Protein AF-B5EW16-F1 (afdb_monomer)

Radius of gyration: 14.54 Å; Cα contacts (8 Å, |Δi|>4): 265; chains: 1; bounding box: 35×27×40 Å

Structure (mmCIF, N/CA/C/O backbone):
data_AF-B5EW16-F1
#
_entry.id   AF-B5EW16-F1
#
loop_
_atom_site.group_PDB
_atom_site.id
_atom_site.type_symbol
_atom_site.label_atom_id
_atom_site.label_alt_id
_atom_site.label_comp_id
_atom_site.label_asym_id
_atom_site.label_entity_id
_atom_site.label_seq_id
_atom_site.pdbx_PDB_ins_code
_atom_site.Cartn_x
_atom_site.Cartn_y
_atom_site.Cartn_z
_atom_site.occupancy
_atom_site.B_iso_or_equiv
_atom_site.auth_seq_id
_atom_site.auth_comp_id
_atom_site.auth_asym_id
_atom_site.auth_atom_id
_atom_site.pdbx_PDB_model_num
ATOM 1 N N . MET A 1 1 ? 9.366 -9.602 -5.757 1.00 90.06 1 MET A N 1
ATOM 2 C CA . MET A 1 1 ? 8.113 -9.031 -5.235 1.00 90.06 1 MET A CA 1
ATOM 3 C C . MET A 1 1 ? 8.206 -7.521 -5.216 1.00 90.06 1 MET A C 1
ATOM 5 O O . MET A 1 1 ? 8.908 -6.965 -4.359 1.00 90.06 1 MET A O 1
ATOM 9 N N . LYS A 1 2 ? 7.534 -6.893 -6.176 1.00 95.38 2 LYS A N 1
ATOM 10 C CA . LYS A 1 2 ? 7.480 -5.449 -6.354 1.00 95.38 2 LYS A CA 1
ATOM 11 C C . LYS A 1 2 ? 6.457 -4.907 -5.368 1.00 95.38 2 LYS A C 1
ATOM 13 O O . LYS A 1 2 ? 5.357 -5.448 -5.261 1.00 95.38 2 LYS A O 1
ATOM 18 N N . THR A 1 3 ? 6.850 -3.907 -4.585 1.00 97.75 3 THR A N 1
ATOM 19 C CA . THR A 1 3 ? 6.016 -3.375 -3.498 1.00 97.75 3 THR A CA 1
ATOM 20 C C . THR A 1 3 ? 5.777 -1.893 -3.707 1.00 97.75 3 THR A C 1
ATOM 22 O O . THR A 1 3 ? 6.735 -1.128 -3.729 1.00 97.75 3 THR A O 1
ATOM 25 N N . ALA A 1 4 ? 4.523 -1.476 -3.827 1.00 97.69 4 ALA A N 1
ATOM 26 C CA . ALA A 1 4 ? 4.170 -0.065 -3.920 1.00 97.69 4 ALA A CA 1
ATOM 27 C C . ALA A 1 4 ? 3.777 0.488 -2.552 1.00 97.69 4 ALA A C 1
ATOM 29 O O . ALA A 1 4 ? 3.162 -0.215 -1.754 1.00 97.69 4 ALA A O 1
ATOM 30 N N . ILE A 1 5 ? 4.101 1.751 -2.288 1.00 97.12 5 ILE A N 1
ATOM 31 C CA . ILE A 1 5 ? 3.650 2.481 -1.103 1.00 97.12 5 ILE A CA 1
ATOM 32 C C . ILE A 1 5 ? 2.729 3.607 -1.549 1.00 97.12 5 ILE A C 1
ATOM 34 O O . ILE A 1 5 ? 3.129 4.481 -2.313 1.00 97.12 5 ILE A O 1
ATOM 38 N N . TYR A 1 6 ? 1.493 3.594 -1.057 1.00 96.62 6 TYR A N 1
ATOM 39 C CA . TYR A 1 6 ? 0.432 4.487 -1.508 1.00 96.62 6 TYR A CA 1
ATOM 40 C C . TYR A 1 6 ? -0.405 5.035 -0.347 1.00 96.62 6 TYR A C 1
ATOM 42 O O . TYR A 1 6 ? -0.440 4.484 0.748 1.00 96.62 6 TYR A O 1
ATOM 50 N N . SER A 1 7 ? -1.072 6.163 -0.575 1.00 94.88 7 SER A N 1
ATOM 51 C CA . SER A 1 7 ? -2.058 6.766 0.323 1.00 94.88 7 SER A CA 1
ATOM 52 C C . SER A 1 7 ? -2.890 7.752 -0.478 1.00 94.88 7 SER A C 1
ATOM 54 O O . SER A 1 7 ? -2.370 8.406 -1.379 1.00 94.88 7 SER A O 1
ATOM 56 N N . LEU A 1 8 ? -4.137 7.958 -0.067 1.00 92.88 8 LEU A N 1
ATOM 57 C CA . LEU A 1 8 ? -4.996 9.020 -0.598 1.00 92.88 8 LEU A CA 1
ATOM 58 C C . LEU A 1 8 ? -4.514 10.432 -0.229 1.00 92.88 8 LEU A C 1
ATOM 60 O O . LEU A 1 8 ? -5.079 11.418 -0.695 1.00 92.88 8 LEU A O 1
ATOM 64 N N . ASN A 1 9 ? -3.507 10.563 0.643 1.00 90.94 9 ASN A N 1
ATOM 65 C CA . ASN A 1 9 ? -3.079 11.855 1.162 1.00 90.94 9 ASN A CA 1
ATOM 66 C C . ASN A 1 9 ? -1.557 12.068 1.098 1.00 90.94 9 ASN A C 1
ATOM 68 O O . ASN A 1 9 ? -0.740 11.156 1.279 1.00 90.94 9 ASN A O 1
ATOM 72 N N . GLY A 1 10 ? -1.170 13.325 0.862 1.00 89.56 10 GLY A N 1
ATOM 73 C CA . GLY A 1 10 ? 0.195 13.817 1.059 1.00 89.56 10 GLY A CA 1
ATOM 74 C C . GLY A 1 10 ? 0.536 13.986 2.544 1.00 89.56 10 GLY A C 1
ATOM 75 O O . GLY A 1 10 ? -0.356 14.043 3.390 1.00 89.56 10 GLY A O 1
ATOM 76 N N . GLY A 1 11 ? 1.832 14.048 2.865 1.00 87.44 11 GLY A N 1
ATOM 77 C CA . GLY A 1 11 ? 2.306 14.343 4.227 1.00 87.44 11 GLY A CA 1
ATOM 78 C C . GLY A 1 11 ? 2.131 13.221 5.261 1.00 87.44 11 GLY A C 1
ATOM 79 O O . GLY A 1 11 ? 2.261 13.473 6.452 1.00 87.44 11 GLY A O 1
ATOM 80 N N . VAL A 1 12 ? 1.846 11.986 4.835 1.00 90.38 12 VAL A N 1
ATOM 81 C CA . VAL A 1 12 ? 1.645 10.832 5.742 1.00 90.38 12 VAL A CA 1
ATOM 82 C C . VAL A 1 12 ? 2.910 9.993 5.983 1.00 90.38 12 VAL A C 1
ATOM 84 O O . VAL A 1 12 ? 2.844 8.958 6.637 1.00 90.38 12 VAL A O 1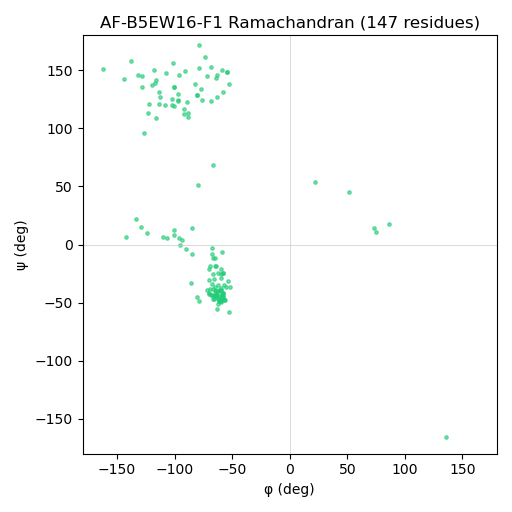
ATOM 87 N N . GLY A 1 13 ? 4.057 10.412 5.436 1.00 89.62 13 GLY A N 1
ATOM 88 C CA . GLY A 1 13 ? 5.336 9.706 5.585 1.00 89.62 13 GLY A CA 1
ATOM 89 C C . GLY A 1 13 ? 5.609 8.587 4.568 1.00 89.62 13 GLY A C 1
ATOM 90 O O . GLY A 1 13 ? 6.496 7.778 4.818 1.00 89.62 13 GLY A O 1
ATOM 91 N N . LYS A 1 14 ? 4.894 8.538 3.427 1.00 92.06 14 LYS A N 1
ATOM 92 C CA . LYS A 1 14 ? 5.113 7.537 2.350 1.00 92.06 14 LYS A CA 1
ATOM 93 C C . LYS A 1 14 ? 6.565 7.472 1.894 1.00 92.06 14 LYS A C 1
ATOM 95 O O . LYS A 1 14 ? 7.198 6.440 2.063 1.00 92.06 14 LYS A O 1
ATOM 100 N N . THR A 1 15 ? 7.101 8.596 1.428 1.00 93.00 15 THR A N 1
ATOM 101 C CA . THR A 1 15 ? 8.477 8.712 0.936 1.00 93.00 15 THR A CA 1
ATOM 102 C C . THR A 1 15 ? 9.499 8.354 2.004 1.00 93.00 15 THR A C 1
ATOM 104 O O . THR A 1 15 ? 10.477 7.663 1.732 1.00 93.00 15 THR A O 1
ATOM 107 N N . THR A 1 16 ? 9.262 8.749 3.257 1.00 93.38 16 THR A N 1
ATOM 108 C CA . THR A 1 16 ? 10.123 8.368 4.383 1.00 93.38 16 THR A CA 1
ATOM 109 C C . THR A 1 16 ? 10.127 6.854 4.604 1.00 93.38 16 THR A C 1
ATOM 111 O O . THR A 1 16 ? 11.197 6.265 4.754 1.00 93.38 16 THR A O 1
ATOM 114 N N . LEU A 1 17 ? 8.952 6.213 4.589 1.00 93.12 17 LEU A N 1
ATOM 115 C CA . LEU A 1 17 ? 8.838 4.760 4.709 1.00 93.12 17 LEU A CA 1
ATOM 116 C C . LEU A 1 17 ? 9.468 4.053 3.500 1.00 93.12 17 LEU A C 1
ATOM 118 O O . LEU A 1 17 ? 10.218 3.103 3.687 1.00 93.12 17 LEU A O 1
ATOM 122 N N . ALA A 1 18 ? 9.233 4.541 2.281 1.00 95.12 18 ALA A N 1
ATOM 123 C CA . ALA A 1 18 ? 9.779 3.972 1.051 1.00 95.12 18 ALA A CA 1
ATOM 124 C C . ALA A 1 18 ? 11.310 3.969 1.059 1.00 95.12 18 ALA A C 1
ATOM 126 O O . ALA A 1 18 ? 11.920 2.921 0.855 1.00 95.12 18 ALA A O 1
ATOM 127 N N . ASN A 1 19 ? 11.925 5.109 1.391 1.00 95.44 19 ASN A N 1
ATOM 128 C CA . ASN A 1 19 ? 13.376 5.232 1.537 1.00 95.44 19 ASN A CA 1
ATOM 129 C C . ASN A 1 19 ? 13.932 4.268 2.589 1.00 95.44 19 ASN A C 1
ATOM 131 O O . ASN A 1 19 ? 14.929 3.588 2.344 1.00 95.44 19 ASN A O 1
ATOM 135 N N . ARG A 1 20 ? 13.279 4.180 3.755 1.00 95.56 20 ARG A N 1
ATOM 136 C CA . ARG A 1 20 ? 13.709 3.276 4.825 1.00 95.56 20 ARG A CA 1
ATOM 137 C C . ARG A 1 20 ? 13.640 1.818 4.385 1.00 95.56 20 ARG A C 1
ATOM 139 O O . ARG A 1 20 ? 14.632 1.109 4.508 1.0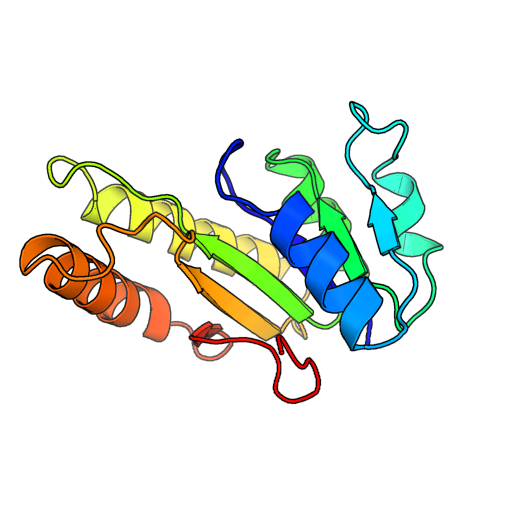0 95.56 20 ARG A O 1
ATOM 146 N N . LEU A 1 21 ? 12.501 1.379 3.850 1.00 96.50 21 LEU A N 1
ATOM 147 C CA . LEU A 1 21 ? 12.316 -0.006 3.418 1.00 96.50 21 LEU A CA 1
ATOM 148 C C . LEU A 1 21 ? 13.264 -0.364 2.272 1.00 96.50 21 LEU A C 1
ATOM 150 O O . LEU A 1 21 ? 13.836 -1.451 2.286 1.00 96.50 21 LEU A O 1
ATOM 154 N N . ALA A 1 22 ? 13.477 0.536 1.312 1.00 97.00 22 ALA A N 1
ATOM 155 C CA . ALA A 1 22 ? 14.438 0.321 0.237 1.00 97.00 22 ALA A CA 1
ATOM 156 C C . ALA A 1 22 ? 15.867 0.157 0.779 1.00 97.00 22 ALA A C 1
ATOM 158 O O . ALA A 1 22 ? 16.535 -0.820 0.448 1.00 97.00 22 ALA A O 1
ATOM 159 N N . SER A 1 23 ? 16.300 1.054 1.669 1.00 97.00 23 SER A N 1
ATOM 160 C CA . SER A 1 23 ? 17.638 1.027 2.270 1.00 97.00 23 SER A CA 1
ATOM 161 C C . SER A 1 23 ? 17.875 -0.229 3.118 1.00 97.00 23 SER A C 1
ATOM 163 O O . SER A 1 23 ? 18.783 -1.009 2.832 1.00 97.00 23 SER A O 1
ATOM 165 N N . VAL A 1 24 ? 17.006 -0.486 4.104 1.00 96.88 24 VAL A N 1
ATOM 166 C CA . VAL A 1 24 ? 17.130 -1.617 5.043 1.00 96.88 24 VAL A CA 1
ATOM 167 C C . VAL A 1 24 ? 17.122 -2.961 4.313 1.00 96.88 24 VAL A C 1
ATOM 169 O O . VAL A 1 24 ? 17.851 -3.883 4.677 1.00 96.88 24 VAL A O 1
ATOM 172 N N . ASN A 1 25 ? 16.312 -3.083 3.259 1.00 96.69 25 ASN A N 1
ATOM 173 C CA . ASN A 1 25 ? 16.160 -4.336 2.521 1.00 96.69 25 ASN A CA 1
ATOM 174 C C . ASN A 1 25 ? 17.044 -4.416 1.269 1.00 96.69 25 ASN A C 1
ATOM 176 O O . ASN A 1 25 ? 16.908 -5.381 0.519 1.00 96.69 25 ASN A O 1
ATOM 180 N N . GLN A 1 26 ? 17.922 -3.431 1.035 1.00 96.19 26 GLN A N 1
ATOM 181 C CA . GLN A 1 26 ? 18.808 -3.347 -0.136 1.00 96.19 26 GLN A CA 1
ATOM 182 C C . GLN A 1 26 ? 18.049 -3.504 -1.464 1.00 96.19 26 GLN A C 1
ATOM 184 O O . GLN A 1 26 ? 18.435 -4.259 -2.357 1.00 96.19 26 GLN A O 1
ATOM 189 N N . ARG A 1 27 ? 16.914 -2.810 -1.577 1.00 96.69 27 ARG A N 1
ATOM 190 C CA . ARG A 1 27 ? 16.028 -2.854 -2.742 1.00 96.69 27 ARG A CA 1
ATOM 191 C C . ARG A 1 27 ? 16.114 -1.560 -3.543 1.00 96.69 27 ARG A C 1
ATOM 193 O O . ARG A 1 27 ? 16.261 -0.494 -2.946 1.00 96.69 27 ARG A O 1
ATOM 200 N N . PRO A 1 28 ? 15.954 -1.622 -4.876 1.00 97.25 28 PRO A N 1
ATOM 201 C CA . PRO A 1 28 ? 15.807 -0.421 -5.685 1.00 97.25 28 PRO A CA 1
ATOM 202 C C . PRO A 1 28 ? 14.608 0.407 -5.213 1.00 97.25 28 PRO A C 1
ATOM 204 O O . PRO A 1 28 ? 13.515 -0.136 -5.043 1.00 97.25 28 PRO A O 1
ATOM 207 N N . LEU A 1 29 ? 14.810 1.710 -5.025 1.00 96.94 29 LEU A N 1
ATOM 208 C CA . LEU A 1 29 ? 13.731 2.673 -4.828 1.00 96.94 29 LEU A CA 1
ATOM 209 C C . LEU A 1 29 ? 13.414 3.338 -6.166 1.00 96.94 29 LEU A C 1
ATOM 211 O O . LEU A 1 29 ? 14.316 3.847 -6.828 1.00 96.94 29 LEU A O 1
ATOM 215 N N . VAL A 1 30 ? 12.139 3.363 -6.543 1.00 96.56 30 VAL A N 1
ATOM 216 C CA . VAL A 1 30 ? 11.659 4.065 -7.736 1.00 96.56 30 VAL A CA 1
ATOM 217 C C . VAL A 1 30 ? 10.586 5.052 -7.301 1.00 96.56 30 VAL A C 1
ATOM 219 O O . VAL A 1 30 ? 9.516 4.642 -6.852 1.00 96.56 30 VAL A O 1
ATOM 222 N N . SER A 1 31 ? 10.865 6.352 -7.420 1.00 95.25 31 SER A N 1
ATOM 223 C CA . SER A 1 31 ? 9.827 7.365 -7.225 1.00 95.25 31 SER A CA 1
ATOM 224 C C . SER A 1 31 ? 8.929 7.439 -8.458 1.00 95.25 31 SER A C 1
ATOM 226 O O . SER A 1 31 ? 9.403 7.476 -9.595 1.00 95.25 31 SER A O 1
ATOM 228 N N . LEU A 1 32 ? 7.622 7.457 -8.217 1.00 93.81 32 LEU A N 1
ATOM 229 C CA . LEU A 1 32 ? 6.572 7.668 -9.212 1.00 93.81 32 LEU A CA 1
ATOM 230 C C . LEU A 1 32 ? 5.894 9.035 -9.023 1.00 93.81 32 LEU A C 1
ATOM 232 O O . LEU A 1 32 ? 4.874 9.315 -9.661 1.00 93.81 32 LEU A O 1
ATOM 236 N N . ASP A 1 33 ? 6.411 9.869 -8.115 1.00 88.56 33 ASP A N 1
ATOM 237 C CA . ASP A 1 33 ? 5.945 11.238 -7.922 1.00 88.56 33 ASP A CA 1
ATOM 238 C C . ASP A 1 33 ? 6.718 12.189 -8.836 1.00 88.56 33 ASP A C 1
ATOM 240 O O . ASP A 1 33 ? 7.944 12.294 -8.786 1.00 88.56 33 ASP A O 1
ATOM 244 N N . THR A 1 34 ? 5.981 12.921 -9.668 1.00 85.88 34 THR A N 1
ATOM 245 C CA . THR A 1 34 ? 6.534 13.937 -10.568 1.00 85.88 34 THR A CA 1
ATOM 246 C C . THR A 1 34 ? 7.264 15.052 -9.822 1.00 85.88 34 THR A C 1
ATOM 248 O O . THR A 1 34 ? 8.151 15.679 -10.393 1.00 85.88 34 THR A O 1
ATOM 251 N N . GLN A 1 35 ? 6.914 15.305 -8.554 1.00 84.38 35 GLN A N 1
ATOM 252 C CA . GLN A 1 35 ? 7.606 16.298 -7.723 1.00 84.38 35 GLN A CA 1
ATOM 253 C C . GLN A 1 35 ? 9.049 15.893 -7.402 1.00 84.38 35 GLN A C 1
ATOM 255 O O . GLN A 1 35 ? 9.893 16.766 -7.222 1.00 84.38 35 GLN A O 1
ATOM 260 N N . ASP A 1 36 ? 9.342 14.592 -7.423 1.00 79.38 36 ASP A N 1
ATOM 261 C CA . ASP A 1 36 ? 10.679 14.037 -7.197 1.00 79.38 36 ASP A CA 1
ATOM 262 C C . ASP A 1 36 ? 11.380 13.662 -8.518 1.00 79.38 36 ASP A C 1
ATOM 264 O O . ASP A 1 36 ? 12.377 12.940 -8.521 1.00 79.38 36 ASP A O 1
ATOM 268 N N . GLY A 1 37 ? 10.844 14.107 -9.663 1.00 81.38 37 GLY A N 1
ATOM 269 C CA . GLY A 1 37 ? 11.335 13.738 -10.996 1.00 81.38 37 GLY A CA 1
ATOM 270 C C . GLY A 1 37 ? 10.958 12.319 -11.442 1.00 81.38 37 GLY A C 1
ATOM 271 O O . GLY A 1 37 ? 11.484 11.835 -12.444 1.00 81.38 37 GLY A O 1
ATOM 272 N N . GLY A 1 38 ? 10.061 11.651 -10.713 1.00 86.62 38 GLY A N 1
ATOM 273 C CA . GLY A 1 38 ? 9.519 10.341 -11.057 1.00 86.62 38 GLY A CA 1
AT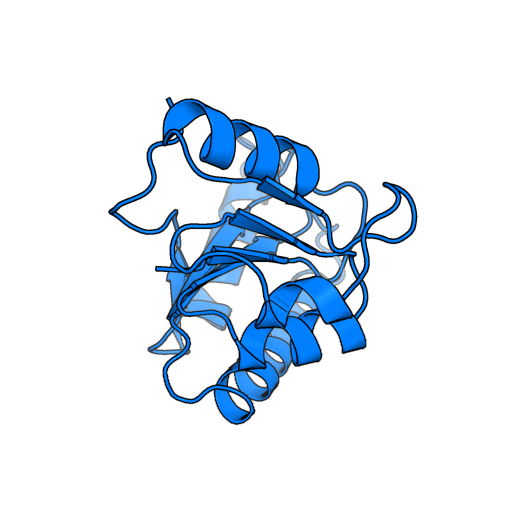OM 274 C C . GLY A 1 38 ? 8.423 10.391 -12.126 1.00 86.62 38 GLY A C 1
ATOM 275 O O . GLY A 1 38 ? 7.915 11.451 -12.494 1.00 86.62 38 GLY A O 1
ATOM 276 N N . SER A 1 39 ? 8.018 9.217 -12.609 1.00 91.88 39 SER A N 1
ATOM 277 C CA . SER A 1 39 ? 6.862 9.053 -13.498 1.00 91.88 39 SER A CA 1
ATOM 278 C C . SER A 1 39 ? 6.140 7.750 -13.185 1.00 91.88 39 SER A C 1
ATOM 280 O O . SER A 1 39 ? 6.781 6.732 -12.928 1.00 91.88 39 SER A O 1
ATOM 282 N N . ILE A 1 40 ? 4.807 7.767 -13.258 1.00 91.81 40 ILE A N 1
ATOM 283 C CA . ILE A 1 40 ? 3.971 6.572 -13.098 1.00 91.81 40 ILE A CA 1
ATOM 284 C C . ILE A 1 40 ? 4.298 5.490 -14.139 1.00 91.81 40 ILE A C 1
ATOM 286 O O . ILE A 1 40 ? 4.214 4.301 -13.834 1.00 91.81 40 ILE A O 1
ATOM 290 N N . ASP A 1 41 ? 4.778 5.886 -15.320 1.00 90.38 41 ASP A N 1
ATOM 291 C CA . ASP A 1 41 ? 5.170 4.965 -16.393 1.00 90.38 41 ASP A CA 1
ATOM 292 C C . ASP A 1 41 ? 6.328 4.043 -15.979 1.00 90.38 41 ASP A C 1
ATOM 294 O O . ASP A 1 41 ? 6.452 2.923 -16.480 1.00 90.38 41 ASP A O 1
ATOM 298 N N . LEU A 1 42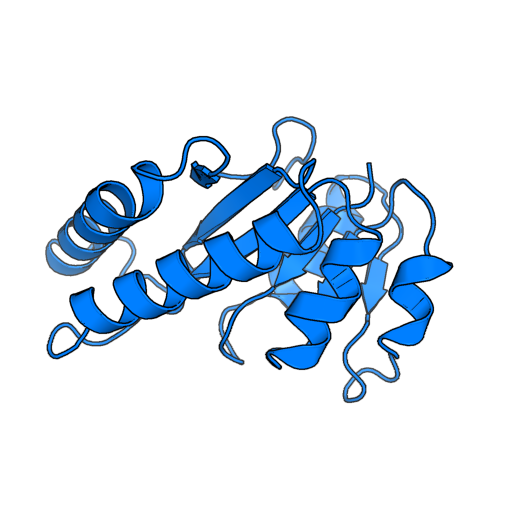 ? 7.146 4.471 -15.008 1.00 91.75 42 LEU A N 1
ATOM 299 C CA . LEU A 1 42 ? 8.257 3.678 -14.482 1.00 91.75 42 LEU A CA 1
ATOM 300 C C . LEU A 1 42 ? 7.787 2.460 -13.679 1.00 91.75 42 LEU A C 1
ATOM 302 O O . LEU A 1 42 ? 8.570 1.530 -13.496 1.00 91.75 42 LEU A O 1
ATOM 306 N N . ALA A 1 43 ? 6.533 2.420 -13.213 1.00 92.62 43 ALA A N 1
ATOM 307 C CA . ALA A 1 43 ? 6.020 1.314 -12.402 1.00 92.62 43 ALA A CA 1
ATOM 308 C C . ALA A 1 43 ? 6.132 -0.039 -13.129 1.00 92.62 43 ALA A C 1
ATOM 310 O O . ALA A 1 43 ? 6.568 -1.041 -12.546 1.00 92.62 43 ALA A O 1
ATOM 311 N N . LYS A 1 44 ? 5.811 -0.054 -14.432 1.00 91.12 44 LYS A N 1
ATOM 312 C CA . LYS A 1 44 ? 5.833 -1.269 -15.260 1.00 91.12 44 LYS A CA 1
ATOM 313 C C . LYS A 1 44 ? 7.256 -1.752 -15.525 1.00 91.12 44 LYS A C 1
ATOM 315 O O . LYS A 1 44 ? 7.512 -2.945 -15.406 1.00 91.12 44 LYS A O 1
ATOM 320 N N . SER A 1 45 ? 8.180 -0.836 -15.817 1.00 93.19 45 SER A N 1
ATOM 321 C CA . SER A 1 45 ? 9.585 -1.153 -16.111 1.00 93.19 45 SER A CA 1
ATOM 322 C C . SER A 1 45 ? 10.474 -1.299 -14.872 1.00 93.19 45 SER A C 1
ATOM 324 O O . SER A 1 45 ? 11.638 -1.673 -15.003 1.00 93.19 45 SER A O 1
ATOM 326 N N . ALA A 1 46 ? 9.973 -0.975 -13.677 1.00 94.88 46 ALA A N 1
ATOM 327 C CA . ALA A 1 46 ? 10.732 -1.113 -12.441 1.00 94.88 46 ALA A CA 1
ATOM 328 C C . ALA A 1 46 ? 11.099 -2.586 -12.163 1.00 94.88 46 ALA A C 1
ATOM 330 O O . ALA A 1 46 ? 10.278 -3.470 -12.428 1.00 94.88 46 ALA A O 1
ATOM 331 N N . PRO A 1 47 ? 12.279 -2.857 -11.567 1.00 95.44 47 PRO A N 1
ATOM 332 C CA . PRO A 1 47 ? 12.689 -4.206 -11.189 1.00 95.44 47 PRO A CA 1
ATOM 333 C C . PRO A 1 47 ? 11.664 -4.924 -10.304 1.00 95.44 47 PRO A C 1
ATOM 335 O O . PRO A 1 47 ? 11.022 -4.314 -9.447 1.00 95.44 47 PRO A O 1
ATOM 338 N N . ASP A 1 48 ? 11.585 -6.248 -10.426 1.00 93.25 48 ASP A N 1
ATOM 339 C CA . ASP A 1 48 ? 10.622 -7.071 -9.682 1.00 93.25 48 ASP A CA 1
ATOM 340 C C . ASP A 1 48 ? 10.827 -7.070 -8.165 1.00 93.25 48 ASP A C 1
ATOM 342 O O . ASP A 1 48 ? 9.987 -7.578 -7.432 1.00 93.25 48 ASP A O 1
ATOM 346 N N . ASN A 1 49 ? 11.941 -6.562 -7.644 1.00 95.31 49 ASN A N 1
ATOM 347 C CA . ASN A 1 49 ? 12.187 -6.427 -6.205 1.00 95.31 49 ASN A CA 1
ATOM 348 C C . ASN A 1 49 ? 12.098 -4.976 -5.704 1.00 95.31 49 ASN A C 1
ATOM 350 O O . ASN A 1 49 ? 12.377 -4.741 -4.526 1.00 95.31 49 ASN A O 1
ATOM 354 N N . ALA A 1 50 ? 11.708 -4.030 -6.561 1.00 97.38 50 ALA A N 1
ATOM 355 C CA . ALA A 1 50 ? 11.697 -2.610 -6.242 1.00 97.38 50 ALA A CA 1
ATOM 356 C C . ALA A 1 50 ? 10.637 -2.227 -5.196 1.00 97.38 50 ALA A C 1
ATOM 358 O O . ALA A 1 50 ? 9.583 -2.863 -5.064 1.00 97.38 50 ALA A O 1
ATOM 359 N N . ILE A 1 51 ? 10.935 -1.144 -4.479 1.00 97.88 51 ILE A N 1
ATOM 360 C CA . ILE A 1 51 ? 9.981 -0.355 -3.705 1.00 97.88 51 ILE A CA 1
ATOM 361 C C . ILE A 1 51 ? 9.562 0.835 -4.570 1.00 97.88 51 ILE A C 1
ATOM 363 O O . ILE A 1 51 ? 10.414 1.602 -5.019 1.00 97.88 51 ILE A O 1
ATOM 367 N N . LEU A 1 52 ? 8.262 0.983 -4.809 1.00 97.62 52 LEU A N 1
ATOM 368 C CA . LEU A 1 52 ? 7.696 2.078 -5.592 1.00 97.62 52 LEU A CA 1
ATOM 369 C C . LEU A 1 52 ? 7.085 3.123 -4.652 1.00 97.62 52 LEU A C 1
ATOM 371 O O . LEU A 1 52 ? 6.161 2.803 -3.902 1.00 97.62 52 LEU A O 1
ATOM 375 N N . ASP A 1 53 ? 7.571 4.362 -4.691 1.00 95.88 53 ASP A N 1
ATOM 376 C CA . ASP A 1 53 ? 6.988 5.475 -3.930 1.00 95.88 53 ASP A CA 1
ATOM 377 C C . ASP A 1 53 ? 5.950 6.211 -4.781 1.00 95.88 53 ASP A C 1
ATOM 379 O O . ASP A 1 53 ? 6.283 6.813 -5.802 1.00 95.88 53 ASP A O 1
ATOM 383 N N . CYS A 1 54 ? 4.675 6.124 -4.396 1.00 94.88 54 CYS A N 1
ATOM 384 C CA . CYS A 1 54 ? 3.571 6.625 -5.209 1.00 94.88 54 CYS A CA 1
ATOM 385 C C . CYS A 1 54 ? 3.071 7.987 -4.728 1.00 94.88 54 CYS A C 1
ATOM 387 O O . CYS A 1 54 ? 2.771 8.182 -3.543 1.00 94.88 54 CYS A O 1
ATOM 389 N N . ALA A 1 55 ? 2.837 8.892 -5.679 1.00 92.31 55 ALA A N 1
ATOM 390 C CA . ALA A 1 55 ? 2.145 10.148 -5.416 1.00 92.31 55 ALA A CA 1
ATOM 391 C C . ALA A 1 55 ? 0.731 9.902 -4.840 1.00 92.31 55 ALA A C 1
ATOM 393 O O . ALA A 1 55 ? 0.080 8.909 -5.180 1.00 92.31 55 ALA A O 1
ATOM 394 N N . PRO A 1 56 ? 0.195 10.816 -4.009 1.00 91.75 56 PRO A N 1
ATOM 395 C CA . PRO A 1 56 ? -1.125 10.677 -3.398 1.00 91.75 56 PRO A CA 1
ATOM 396 C C . PRO A 1 56 ? -2.268 11.059 -4.355 1.00 91.75 56 PRO A C 1
ATOM 398 O O . PRO A 1 56 ? -3.116 11.886 -4.026 1.00 91.75 56 PRO A O 1
ATOM 401 N N . LYS A 1 57 ? -2.273 10.484 -5.560 1.00 91.62 57 LYS A N 1
ATOM 402 C CA . LYS A 1 57 ? -3.320 10.665 -6.572 1.00 91.62 57 LYS A CA 1
ATOM 403 C C . LYS A 1 57 ? -4.013 9.342 -6.844 1.00 91.62 57 LYS A C 1
ATOM 405 O O . LYS A 1 57 ? -3.366 8.295 -6.869 1.00 91.62 57 LYS A O 1
ATOM 410 N N . ARG A 1 58 ? -5.328 9.375 -7.045 1.00 91.31 58 ARG A N 1
ATOM 411 C CA . ARG A 1 58 ? -6.125 8.164 -7.281 1.00 91.31 58 ARG A CA 1
ATOM 412 C C . ARG A 1 58 ? -5.653 7.402 -8.519 1.00 91.31 58 ARG A C 1
ATOM 414 O O . ARG A 1 58 ? -5.366 6.215 -8.433 1.00 91.31 58 ARG A O 1
ATOM 421 N N . GLU A 1 59 ? -5.478 8.109 -9.633 1.00 91.12 59 GLU A N 1
ATOM 422 C CA . GLU A 1 59 ? -4.994 7.533 -10.894 1.00 91.12 59 GLU A CA 1
ATOM 423 C C . GLU A 1 59 ? -3.625 6.837 -10.763 1.00 91.12 59 GLU A C 1
ATOM 425 O O . GLU A 1 59 ? -3.411 5.787 -11.364 1.00 91.12 59 GLU A O 1
ATOM 430 N N . HIS A 1 60 ? -2.721 7.355 -9.921 1.00 91.56 60 HIS A N 1
ATOM 431 C CA . HIS A 1 60 ? -1.424 6.726 -9.663 1.00 91.56 60 HIS A CA 1
ATOM 432 C C . HIS A 1 60 ? -1.597 5.435 -8.859 1.00 91.56 60 HIS A C 1
ATOM 434 O O . HIS A 1 60 ? -0.959 4.436 -9.174 1.00 91.56 60 HIS A O 1
ATOM 440 N N . GLY A 1 61 ? -2.482 5.436 -7.854 1.00 92.56 61 GLY A N 1
ATOM 441 C CA . GLY A 1 61 ? -2.834 4.233 -7.098 1.00 92.56 61 GLY A CA 1
ATOM 442 C C . GLY A 1 61 ? -3.399 3.136 -8.001 1.00 92.56 61 GLY A C 1
ATOM 443 O O . GLY A 1 61 ? -2.970 1.992 -7.915 1.00 92.56 61 GLY A O 1
ATOM 444 N N . MET A 1 62 ? -4.296 3.490 -8.921 1.00 94.69 62 MET A N 1
ATOM 445 C CA . MET A 1 62 ? -4.862 2.552 -9.895 1.00 94.69 62 MET A CA 1
ATOM 446 C C . MET A 1 62 ? -3.810 2.019 -10.877 1.00 94.69 62 MET A C 1
ATOM 448 O O . MET A 1 62 ? -3.759 0.822 -11.134 1.00 94.69 62 MET A O 1
ATOM 452 N N . SER A 1 63 ? -2.947 2.888 -11.404 1.00 94.00 63 SER A N 1
ATOM 453 C CA . SER A 1 63 ? -1.938 2.488 -12.388 1.00 94.00 63 SER A CA 1
ATOM 454 C C . SER A 1 63 ? -0.811 1.651 -11.773 1.00 94.00 63 SER A C 1
ATOM 456 O O . SER A 1 63 ? -0.376 0.664 -12.366 1.00 94.00 63 SER A O 1
ATOM 458 N N . VAL A 1 64 ? -0.357 1.980 -10.556 1.00 95.06 64 VAL A N 1
ATOM 459 C CA . VAL A 1 64 ? 0.751 1.252 -9.923 1.00 95.06 64 VAL A CA 1
ATOM 460 C C . VAL A 1 64 ? 0.365 -0.185 -9.565 1.00 95.06 64 VAL A C 1
ATOM 462 O O . VAL A 1 64 ? 1.195 -1.094 -9.684 1.00 95.06 64 VAL A O 1
ATOM 465 N N . VAL A 1 65 ? -0.895 -0.429 -9.179 1.00 96.69 65 VAL A N 1
ATOM 466 C CA . VAL A 1 65 ? -1.338 -1.773 -8.778 1.00 96.69 65 VAL A CA 1
ATOM 467 C C . VAL A 1 65 ? -1.405 -2.756 -9.943 1.00 96.69 65 VAL A C 1
ATOM 469 O O . VAL A 1 65 ? -1.278 -3.950 -9.695 1.00 96.69 65 VAL A O 1
ATOM 472 N N . GLU A 1 66 ? -1.493 -2.290 -11.196 1.00 94.94 66 GLU A N 1
ATOM 473 C CA . GLU A 1 66 ? -1.427 -3.151 -12.392 1.00 94.94 66 GLU A CA 1
ATOM 474 C C . GLU A 1 66 ? -0.129 -3.969 -12.475 1.00 94.94 66 GLU A C 1
ATOM 476 O O . GLU A 1 66 ? -0.087 -5.001 -13.138 1.00 94.94 66 GLU A O 1
ATOM 481 N N . SER A 1 67 ? 0.948 -3.498 -11.840 1.00 91.94 67 SER A N 1
ATOM 482 C CA . SER A 1 67 ? 2.295 -4.072 -11.978 1.00 91.94 67 SER A CA 1
ATOM 483 C C . SER A 1 67 ? 2.981 -4.378 -10.646 1.00 91.94 67 SER A C 1
ATOM 485 O O . SER A 1 67 ? 4.196 -4.585 -10.609 1.00 91.94 67 SER A O 1
ATOM 487 N N . THR A 1 68 ? 2.209 -4.395 -9.559 1.00 95.56 68 THR A N 1
ATOM 488 C CA . THR A 1 68 ? 2.695 -4.552 -8.185 1.00 95.56 68 THR A CA 1
ATOM 489 C C . THR A 1 68 ? 2.147 -5.831 -7.561 1.00 95.56 68 THR A C 1
ATOM 491 O O . THR A 1 68 ? 0.963 -6.120 -7.695 1.00 95.56 68 THR A O 1
ATOM 494 N N . ASP A 1 69 ? 2.978 -6.561 -6.816 1.00 95.12 69 ASP A N 1
ATOM 495 C CA . ASP A 1 69 ? 2.531 -7.741 -6.066 1.00 95.12 69 ASP A CA 1
ATOM 496 C C . ASP A 1 69 ? 1.860 -7.331 -4.749 1.00 95.12 69 ASP A C 1
ATOM 498 O O . ASP A 1 69 ? 0.789 -7.821 -4.391 1.00 95.12 69 ASP A O 1
ATOM 502 N N . HIS A 1 70 ? 2.487 -6.393 -4.029 1.00 97.44 70 HIS A N 1
ATOM 503 C CA . HIS A 1 70 ? 2.042 -5.949 -2.711 1.00 97.44 70 HIS A CA 1
ATOM 504 C C . HIS A 1 70 ? 1.911 -4.433 -2.599 1.00 97.44 70 HIS A C 1
ATOM 506 O O . HIS A 1 70 ? 2.813 -3.684 -2.970 1.00 97.44 70 HIS A O 1
ATOM 512 N N . LEU A 1 71 ? 0.814 -3.977 -2.004 1.00 98.12 71 LEU A N 1
ATOM 513 C CA . LEU A 1 71 ? 0.572 -2.566 -1.725 1.00 98.12 71 LEU A CA 1
ATOM 514 C C . LEU A 1 71 ? 0.693 -2.298 -0.229 1.00 98.12 71 LEU A C 1
ATOM 516 O O . LEU A 1 71 ? -0.087 -2.828 0.551 1.00 98.12 71 LEU A O 1
ATOM 520 N N . ILE A 1 72 ? 1.606 -1.424 0.179 1.00 97.88 72 ILE A N 1
ATOM 521 C CA . ILE A 1 72 ? 1.591 -0.824 1.511 1.00 97.88 72 ILE A CA 1
ATOM 522 C C . ILE A 1 72 ? 0.728 0.436 1.442 1.00 97.88 72 ILE A C 1
ATOM 524 O O . ILE A 1 72 ? 1.119 1.432 0.832 1.00 97.88 72 ILE A O 1
ATOM 528 N N . PHE A 1 73 ? -0.447 0.407 2.062 1.00 97.12 73 PHE A N 1
ATOM 529 C CA . PHE A 1 73 ? -1.365 1.542 2.084 1.00 97.12 73 PHE A CA 1
ATOM 530 C C . PHE A 1 73 ? -1.257 2.290 3.415 1.00 97.12 73 PHE A C 1
ATOM 532 O O . PHE A 1 73 ? -1.544 1.733 4.476 1.00 97.12 73 PHE A O 1
ATOM 539 N N . ILE A 1 74 ? -0.879 3.570 3.372 1.00 94.81 74 ILE A N 1
ATOM 540 C CA . ILE A 1 74 ? -0.733 4.402 4.569 1.00 94.81 74 ILE A CA 1
ATOM 541 C C . ILE A 1 74 ? -2.033 5.155 4.871 1.00 94.81 74 ILE A C 1
ATOM 543 O O . ILE A 1 74 ? -2.462 6.030 4.113 1.00 94.81 74 ILE A O 1
ATOM 547 N N . LEU A 1 75 ? -2.625 4.852 6.023 1.00 92.00 75 LEU A N 1
ATOM 548 C CA . LEU A 1 75 ? -3.758 5.559 6.608 1.00 92.00 75 LEU A CA 1
ATOM 549 C C . LEU A 1 75 ? -3.297 6.879 7.224 1.00 92.00 75 LEU A C 1
ATOM 551 O O . LEU A 1 75 ? -2.428 6.909 8.099 1.00 92.00 75 LEU A O 1
ATOM 555 N N . LYS A 1 76 ? -3.920 7.974 6.789 1.00 87.25 76 LYS A N 1
ATOM 556 C CA . LYS A 1 76 ? -3.707 9.304 7.357 1.00 87.25 76 LYS A CA 1
ATOM 557 C C . LYS A 1 76 ? -4.340 9.399 8.749 1.00 87.25 76 LYS A C 1
ATOM 559 O O . LYS A 1 76 ? -5.417 8.852 8.980 1.00 87.25 76 LYS A O 1
ATOM 564 N N . ASP A 1 77 ? -3.698 10.149 9.644 1.00 79.19 77 ASP A N 1
ATOM 565 C CA . ASP A 1 77 ? -4.326 10.587 10.893 1.00 79.19 77 ASP A CA 1
ATOM 566 C C . ASP A 1 77 ? -5.445 11.606 10.608 1.00 79.19 77 ASP A C 1
ATOM 568 O O . ASP A 1 77 ? -5.230 12.629 9.944 1.00 79.19 77 ASP A O 1
ATOM 572 N N . VAL A 1 78 ? -6.656 11.307 11.070 1.00 74.56 78 VAL A N 1
ATOM 573 C CA . VAL A 1 78 ? -7.866 12.082 10.784 1.00 74.56 78 VAL A CA 1
ATOM 574 C C . VAL A 1 78 ? -8.595 12.441 12.074 1.00 74.56 78 VAL A C 1
ATOM 576 O O . VAL A 1 78 ? -8.659 11.665 13.025 1.00 74.56 78 VAL A O 1
ATOM 579 N N . ASN A 1 79 ? -9.198 13.630 12.092 1.00 70.44 79 ASN A N 1
ATOM 580 C CA . ASN A 1 79 ? -10.042 14.061 13.203 1.00 70.44 79 ASN A CA 1
ATOM 581 C C . ASN A 1 79 ? -11.290 13.164 13.327 1.00 70.44 79 ASN A C 1
ATOM 583 O O . ASN A 1 79 ? -11.882 12.777 12.319 1.00 70.44 79 ASN A O 1
ATOM 587 N N . ILE A 1 80 ? -11.726 12.898 14.570 1.00 63.81 80 ILE A N 1
ATOM 588 C CA . ILE A 1 80 ? -12.821 11.958 14.904 1.00 63.81 80 ILE A CA 1
ATOM 589 C C . ILE A 1 80 ? -14.102 12.219 14.112 1.00 63.81 80 ILE A C 1
ATOM 591 O O . ILE A 1 80 ? -14.790 11.269 13.756 1.00 63.81 80 ILE A O 1
ATOM 595 N N . ILE A 1 81 ? -14.435 13.484 13.849 1.00 67.31 81 ILE A N 1
ATOM 596 C CA . ILE A 1 81 ? -15.776 13.876 13.393 1.00 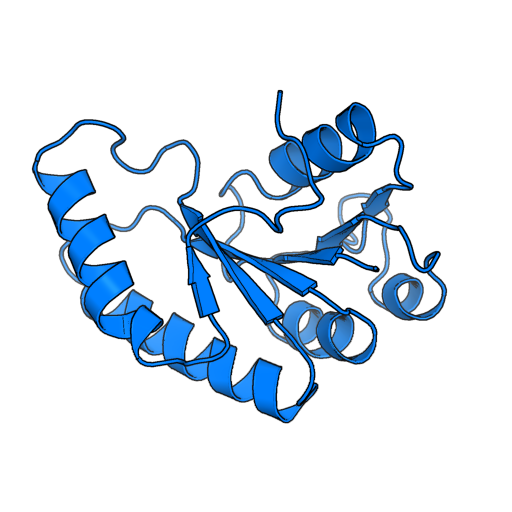67.31 81 ILE A CA 1
ATOM 597 C C . ILE A 1 81 ? -16.181 13.163 12.086 1.00 67.31 81 ILE A C 1
ATOM 599 O O . ILE A 1 81 ? -17.364 12.927 11.892 1.00 67.31 81 ILE A O 1
ATOM 603 N N . ASN A 1 82 ? -15.224 12.719 11.255 1.00 74.88 82 ASN A N 1
ATOM 604 C CA . ASN A 1 82 ? -15.492 11.978 10.011 1.00 74.88 82 ASN A CA 1
ATOM 605 C C . ASN A 1 82 ? -14.618 10.721 9.832 1.00 74.88 82 ASN A C 1
ATOM 607 O O . ASN A 1 82 ? -14.405 10.258 8.710 1.00 74.88 82 ASN A O 1
ATOM 611 N N . VAL A 1 83 ? -14.074 10.175 10.922 1.00 85.75 83 VAL A N 1
ATOM 612 C CA . VAL A 1 83 ? -13.077 9.094 10.843 1.00 85.75 83 VAL A CA 1
ATOM 613 C C . VAL A 1 83 ? -13.636 7.796 10.256 1.00 85.75 83 VAL A C 1
ATOM 615 O O . VAL A 1 83 ? -12.967 7.129 9.473 1.00 85.75 83 VAL A O 1
ATOM 618 N N . GLU A 1 84 ? -14.889 7.470 10.568 1.00 89.75 84 GLU A N 1
ATOM 619 C CA . GLU A 1 84 ? -15.563 6.288 10.030 1.00 89.75 84 GLU A CA 1
ATOM 620 C C . GLU A 1 84 ? -15.793 6.407 8.520 1.00 89.75 84 GLU A C 1
ATOM 622 O O . GLU A 1 84 ? -15.440 5.504 7.763 1.00 89.75 84 GLU A O 1
ATOM 627 N N . HIS A 1 85 ? -16.303 7.557 8.069 1.00 90.69 85 HIS A N 1
ATOM 628 C CA . HIS A 1 85 ? -16.509 7.835 6.649 1.00 90.69 85 HIS A CA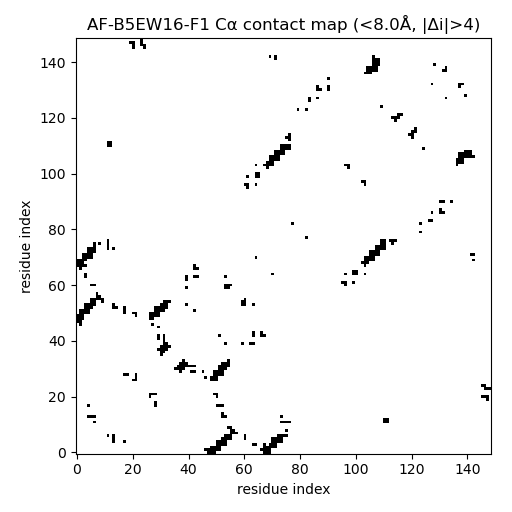 1
ATOM 629 C C . HIS A 1 85 ? -15.193 7.722 5.865 1.00 90.69 85 HIS A C 1
ATOM 631 O O . HIS A 1 85 ? -15.161 7.132 4.787 1.00 90.69 85 HIS A O 1
ATOM 637 N N . TYR A 1 86 ? -14.087 8.229 6.421 1.00 91.38 86 TYR A N 1
ATOM 638 C CA . TYR A 1 86 ? -12.765 8.077 5.814 1.00 91.38 86 TYR A CA 1
ATOM 639 C C . TYR A 1 86 ? -12.382 6.603 5.608 1.00 91.38 86 TYR A C 1
ATOM 641 O O . TYR A 1 86 ? -11.902 6.243 4.535 1.00 91.38 86 TYR A O 1
ATOM 649 N N . PHE A 1 87 ? -12.626 5.730 6.588 1.00 92.94 87 PHE A N 1
ATOM 650 C CA . PHE A 1 87 ? -12.316 4.307 6.435 1.00 92.94 87 PHE A CA 1
ATOM 651 C C . PHE A 1 87 ? -13.225 3.587 5.445 1.00 92.94 87 PHE A C 1
ATOM 653 O O . PHE A 1 87 ? -12.752 2.668 4.780 1.00 92.94 87 PHE A O 1
ATOM 660 N N . PHE A 1 88 ? -14.483 4.008 5.295 1.00 94.06 88 PHE A N 1
ATOM 661 C CA . PHE A 1 88 ? -15.335 3.505 4.217 1.00 94.06 88 PHE A CA 1
ATOM 662 C C . PHE A 1 88 ? -14.808 3.912 2.838 1.00 94.06 88 PHE A C 1
ATOM 664 O O . PHE A 1 88 ? -14.685 3.046 1.978 1.00 94.06 88 PHE A O 1
ATOM 671 N N . ILE A 1 89 ? -14.373 5.167 2.659 1.00 93.94 89 ILE A N 1
ATOM 672 C CA . ILE A 1 89 ? -13.699 5.598 1.420 1.00 93.94 89 ILE A CA 1
ATOM 673 C C . ILE A 1 89 ? -12.468 4.728 1.144 1.00 93.94 89 ILE A C 1
ATOM 675 O O . ILE A 1 89 ? -12.290 4.249 0.028 1.00 93.94 89 ILE A O 1
ATOM 679 N N . VAL A 1 90 ? -11.616 4.504 2.151 1.00 95.50 90 VAL A N 1
ATOM 680 C CA . VAL A 1 90 ? -10.427 3.654 1.989 1.00 95.50 90 VAL A CA 1
ATOM 681 C C . VAL A 1 90 ? -10.825 2.227 1.613 1.00 95.50 90 VAL A C 1
ATOM 683 O O . VAL A 1 90 ? -10.255 1.673 0.682 1.00 95.50 90 VAL A O 1
ATOM 686 N N . ARG A 1 91 ? -11.806 1.632 2.298 1.00 96.31 91 ARG A N 1
ATOM 687 C CA . ARG A 1 91 ? -12.297 0.277 2.012 1.00 96.31 91 ARG A CA 1
ATOM 688 C C . ARG A 1 91 ? -12.773 0.144 0.565 1.00 96.31 91 ARG A C 1
ATOM 690 O O . ARG A 1 91 ? -12.391 -0.813 -0.106 1.00 96.31 91 ARG A O 1
ATOM 697 N N . ASP A 1 92 ? -13.572 1.095 0.095 1.00 96.19 92 ASP A N 1
ATOM 698 C CA . ASP A 1 92 ? -14.104 1.089 -1.268 1.00 96.19 92 ASP A CA 1
ATOM 699 C C . ASP A 1 92 ? -12.983 1.274 -2.297 1.00 96.19 92 ASP A C 1
ATOM 701 O O . ASP A 1 92 ? -12.954 0.585 -3.317 1.00 96.19 92 ASP A O 1
ATOM 705 N N . GLU A 1 93 ? -11.996 2.121 -1.998 1.00 96.31 93 GLU A N 1
ATOM 706 C CA . GLU A 1 93 ? -10.821 2.275 -2.853 1.00 96.31 93 GLU A CA 1
ATOM 707 C C . GLU A 1 93 ? -10.011 0.974 -2.947 1.00 96.31 93 GLU A C 1
ATOM 709 O O . GLU A 1 93 ? -9.634 0.558 -4.039 1.00 96.31 93 GLU A O 1
ATOM 714 N N . LEU A 1 94 ? -9.793 0.268 -1.833 1.00 97.25 94 LEU A N 1
ATOM 715 C CA . LEU A 1 94 ? -9.080 -1.013 -1.839 1.00 97.25 94 LEU A CA 1
ATOM 716 C C . LEU A 1 94 ? -9.802 -2.084 -2.673 1.00 97.25 94 LEU A C 1
ATOM 718 O O . LEU A 1 94 ? -9.140 -2.888 -3.329 1.00 97.25 94 LEU A O 1
ATOM 722 N N . LEU A 1 95 ? -11.139 -2.088 -2.690 1.00 97.50 95 LEU A N 1
ATOM 723 C CA . LEU A 1 95 ? -11.930 -2.970 -3.558 1.00 97.50 95 LEU A CA 1
ATOM 724 C C . LEU A 1 95 ? -11.730 -2.645 -5.046 1.00 97.50 95 LEU A C 1
ATOM 726 O O . LEU A 1 95 ? -11.598 -3.560 -5.863 1.00 97.50 95 LEU A O 1
ATOM 730 N N . VAL A 1 96 ? -11.651 -1.359 -5.400 1.00 97.38 96 VAL A N 1
ATOM 731 C CA . VAL A 1 96 ? -11.319 -0.928 -6.767 1.00 97.38 96 VAL A CA 1
ATOM 732 C C . VAL A 1 96 ? -9.922 -1.416 -7.152 1.00 97.38 96 VAL A C 1
ATOM 734 O O . VAL A 1 96 ? -9.765 -2.060 -8.188 1.00 97.38 96 VAL A O 1
ATOM 737 N N . LEU A 1 97 ? -8.918 -1.203 -6.297 1.00 97.50 97 LEU A N 1
ATOM 738 C CA . LEU A 1 97 ? -7.546 -1.654 -6.560 1.00 97.50 97 LEU A CA 1
ATOM 739 C C . LEU A 1 97 ? -7.452 -3.182 -6.704 1.00 97.50 97 LEU A C 1
ATOM 741 O O . LEU A 1 97 ? -6.764 -3.676 -7.596 1.00 97.50 97 LEU A O 1
ATOM 745 N N . LYS A 1 98 ? -8.195 -3.939 -5.886 1.00 97.00 98 LYS A N 1
ATOM 746 C CA . LYS A 1 98 ? -8.289 -5.404 -5.987 1.00 97.00 98 LYS A CA 1
ATOM 747 C C . LYS A 1 98 ? -8.975 -5.871 -7.272 1.00 97.00 98 LYS A C 1
ATOM 749 O O . LYS A 1 98 ? -8.653 -6.940 -7.777 1.00 97.00 98 LYS A O 1
ATOM 754 N N . THR A 1 99 ? -9.899 -5.078 -7.812 1.00 97.56 99 THR A N 1
ATOM 755 C CA . THR A 1 99 ? -10.532 -5.361 -9.110 1.00 97.56 99 THR A CA 1
ATOM 756 C C . THR A 1 99 ? -9.533 -5.195 -10.256 1.00 97.56 99 THR A C 1
ATOM 758 O O . THR A 1 99 ? -9.532 -6.001 -11.181 1.00 97.56 99 THR A O 1
ATOM 761 N N . ILE A 1 100 ? -8.655 -4.189 -10.178 1.00 97.50 100 ILE A N 1
ATOM 762 C CA . ILE A 1 100 ? -7.589 -3.957 -11.167 1.00 97.50 100 ILE A CA 1
ATOM 763 C C . ILE A 1 100 ? -6.539 -5.072 -11.105 1.00 97.50 100 ILE A C 1
ATOM 765 O O . ILE A 1 100 ? -6.118 -5.584 -12.140 1.00 97.50 100 ILE A O 1
ATOM 769 N N . ASN A 1 101 ? -6.136 -5.473 -9.898 1.00 97.50 101 ASN A N 1
ATOM 770 C CA . ASN A 1 101 ? -5.200 -6.570 -9.688 1.00 97.50 101 ASN A CA 1
ATOM 771 C C . ASN A 1 101 ? -5.778 -7.606 -8.704 1.00 97.50 101 ASN A C 1
ATOM 773 O O . ASN A 1 101 ? -5.619 -7.466 -7.485 1.00 97.50 101 ASN A O 1
ATOM 777 N N . PRO A 1 102 ? -6.392 -8.692 -9.219 1.00 96.75 102 PRO A N 1
ATOM 778 C CA . PRO A 1 102 ? -6.975 -9.755 -8.399 1.00 96.75 102 PRO A CA 1
ATOM 779 C C . PRO A 1 102 ? -5.980 -10.462 -7.474 1.00 96.75 102 PRO A C 1
ATOM 781 O O . PRO A 1 102 ? -6.392 -11.033 -6.464 1.00 96.75 102 PRO A O 1
ATOM 784 N N . ASN A 1 103 ? -4.678 -10.393 -7.759 1.00 95.88 103 ASN A N 1
ATOM 785 C CA . ASN A 1 103 ? -3.622 -11.025 -6.964 1.00 95.88 103 ASN A CA 1
ATOM 786 C C . ASN A 1 103 ? -2.984 -10.076 -5.940 1.00 95.88 103 ASN A C 1
ATOM 788 O O . ASN A 1 103 ? -2.125 -10.503 -5.177 1.00 95.88 103 ASN A O 1
ATOM 792 N N . LEU A 1 104 ? -3.424 -8.815 -5.877 1.00 96.88 104 LEU A N 1
ATOM 793 C CA . LEU A 1 104 ? -2.865 -7.821 -4.967 1.00 96.88 104 LEU A CA 1
ATOM 794 C C . LEU A 1 104 ? -3.080 -8.214 -3.500 1.00 96.88 104 LEU A C 1
ATOM 796 O O . LEU A 1 104 ? -4.229 -8.418 -3.083 1.00 96.88 104 LEU A O 1
ATOM 800 N N . SER A 1 105 ? -2.005 -8.237 -2.713 1.00 96.88 105 SER A N 1
ATOM 801 C CA . SER A 1 105 ? -2.094 -8.246 -1.244 1.00 96.88 105 SER A CA 1
ATOM 802 C C . SER A 1 105 ? -1.835 -6.845 -0.709 1.00 96.88 105 SER A C 1
ATOM 804 O O . SER A 1 105 ? -0.906 -6.159 -1.146 1.00 96.88 105 SER A O 1
ATOM 806 N N . VAL A 1 106 ? -2.657 -6.407 0.238 1.00 97.81 106 VAL A N 1
ATOM 807 C CA . VAL A 1 106 ? -2.597 -5.054 0.792 1.00 97.81 106 VAL A CA 1
ATOM 808 C C . VAL A 1 106 ? -2.170 -5.111 2.253 1.00 97.81 106 VAL A C 1
ATOM 810 O O . VAL A 1 106 ? -2.741 -5.842 3.054 1.00 97.81 106 VAL A O 1
ATOM 813 N N . PHE A 1 107 ? -1.199 -4.280 2.604 1.00 97.38 107 PHE A N 1
ATOM 814 C CA . PHE A 1 107 ? -0.641 -4.131 3.936 1.00 97.38 107 PHE A CA 1
ATOM 815 C C . PHE A 1 107 ? -0.929 -2.719 4.448 1.00 97.38 107 PHE A C 1
ATOM 817 O O . PHE A 1 107 ? -0.381 -1.729 3.964 1.00 97.38 107 PHE A O 1
ATOM 824 N N . MET A 1 108 ? -1.826 -2.609 5.419 1.00 96.12 108 MET A N 1
ATOM 825 C CA . MET A 1 108 ? -2.234 -1.340 6.005 1.00 96.12 108 MET A CA 1
ATOM 826 C C . MET A 1 108 ? -1.205 -0.881 7.031 1.00 96.12 108 MET A C 1
ATOM 828 O O . MET A 1 108 ? -0.864 -1.605 7.972 1.00 96.12 108 MET A O 1
ATOM 832 N N . GLN A 1 109 ? -0.760 0.361 6.880 1.00 93.56 109 GLN A N 1
ATOM 833 C CA . GLN A 1 109 ? 0.106 1.054 7.823 1.00 93.56 109 GLN A CA 1
ATOM 834 C C . GLN A 1 109 ? -0.585 2.310 8.337 1.00 93.56 109 GLN A C 1
ATOM 836 O O . GLN A 1 109 ? -1.186 3.060 7.574 1.00 93.56 109 GLN A O 1
ATOM 841 N N . PHE A 1 110 ? -0.488 2.570 9.635 1.00 90.12 110 PHE A N 1
ATOM 842 C CA . PHE A 1 110 ? -0.876 3.864 10.184 1.00 90.12 110 PHE A CA 1
ATOM 843 C C . PHE A 1 110 ? 0.281 4.845 9.994 1.00 90.12 110 PHE A C 1
ATOM 845 O O . PHE A 1 110 ? 1.438 4.480 10.202 1.00 90.12 110 PHE A O 1
ATOM 852 N N . ALA A 1 111 ? -0.009 6.086 9.597 1.00 85.44 111 ALA A N 1
ATOM 853 C CA . ALA A 1 111 ? 1.009 7.131 9.549 1.00 85.44 111 ALA A CA 1
ATOM 854 C C . ALA A 1 111 ? 1.705 7.280 10.917 1.00 85.44 111 ALA A C 1
ATOM 856 O O . ALA A 1 111 ? 1.075 7.115 11.955 1.00 85.44 111 ALA A O 1
ATOM 857 N N . TYR A 1 112 ? 2.988 7.648 10.942 1.00 69.06 112 TYR A N 1
ATOM 858 C CA . TYR A 1 112 ? 3.776 7.719 12.187 1.00 69.06 112 TYR A CA 1
ATOM 859 C C . TYR A 1 112 ? 3.132 8.591 13.287 1.00 69.06 112 TYR A C 1
ATOM 861 O O . TYR A 1 112 ? 3.232 8.295 14.474 1.00 69.06 112 TYR A O 1
ATOM 869 N N . ASN A 1 113 ? 2.399 9.632 12.886 1.00 62.69 113 ASN A N 1
ATOM 870 C CA . ASN A 1 113 ? 1.752 10.576 13.794 1.00 62.69 113 ASN A CA 1
ATOM 871 C C . ASN A 1 113 ? 0.374 10.131 14.298 1.00 62.69 113 ASN A C 1
ATOM 873 O O . ASN A 1 113 ? -0.341 10.974 14.822 1.00 62.69 113 ASN A O 1
ATOM 877 N N . TYR A 1 114 ? -0.019 8.862 14.148 1.00 62.84 114 TYR A N 1
ATOM 878 C CA . TYR A 1 114 ? -1.368 8.380 14.472 1.00 62.84 114 TYR A CA 1
ATOM 879 C C . TYR A 1 114 ? -1.710 8.428 15.965 1.00 62.84 114 TYR A C 1
ATOM 881 O O . TYR A 1 114 ? -1.789 7.382 16.598 1.00 62.84 114 TYR A O 1
ATOM 889 N N . GLN A 1 115 ? -1.849 9.624 16.547 1.00 61.06 115 GLN A N 1
ATOM 890 C CA . GLN A 1 115 ? -1.963 9.907 17.982 1.00 61.06 115 GLN A CA 1
ATOM 891 C C . GLN A 1 115 ? -1.388 8.787 18.863 1.00 61.06 115 GLN A C 1
ATOM 893 O O . GLN A 1 115 ? -2.106 8.224 19.689 1.00 61.06 115 GLN A O 1
ATOM 898 N N . ALA A 1 116 ? -0.123 8.414 18.616 1.00 59.75 116 ALA A N 1
ATOM 899 C CA . ALA A 1 116 ? 0.391 7.038 18.716 1.00 59.75 116 ALA A CA 1
ATOM 900 C C . ALA A 1 116 ? 0.256 6.342 20.082 1.00 59.75 116 ALA A C 1
ATOM 902 O O . ALA A 1 116 ? 0.544 5.154 20.197 1.00 59.75 116 ALA A O 1
ATOM 903 N N . GLN A 1 117 ? -0.193 7.047 21.120 1.00 62.62 117 GLN A N 1
ATOM 904 C CA . GLN A 1 117 ? -0.413 6.507 22.460 1.00 62.62 117 GLN A CA 1
ATOM 905 C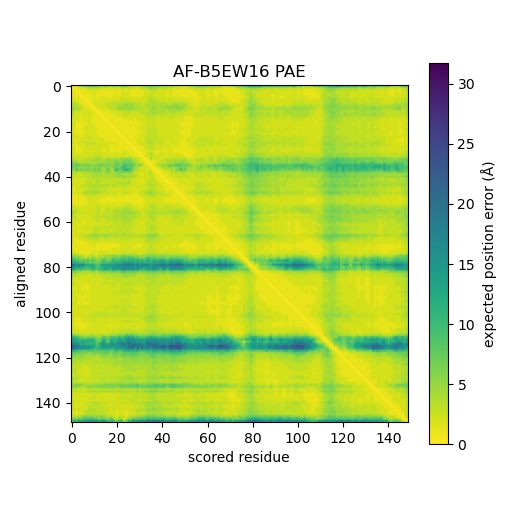 C . GLN A 1 117 ? -1.660 7.069 23.169 1.00 62.62 117 GLN A C 1
ATOM 907 O O . GLN A 1 117 ? -1.888 6.755 24.337 1.00 62.62 117 GLN A O 1
ATOM 912 N N . SER A 1 118 ? -2.499 7.866 22.496 1.00 77.94 118 SER A N 1
ATOM 913 C CA . SER A 1 118 ? -3.730 8.386 23.097 1.00 77.94 118 SER A CA 1
ATOM 914 C C . SER A 1 118 ? -4.838 7.320 23.096 1.00 77.94 118 SER A C 1
ATOM 916 O O . SER A 1 118 ? -4.898 6.444 22.228 1.00 77.94 118 SER A O 1
ATOM 918 N N . VAL A 1 119 ? -5.760 7.400 24.063 1.00 82.81 119 VAL A N 1
ATOM 919 C CA . VAL A 1 119 ? -6.977 6.559 24.089 1.00 82.81 119 VAL A CA 1
ATOM 920 C C . VAL A 1 119 ? -7.772 6.721 22.789 1.00 82.81 119 VAL A C 1
ATOM 922 O O . VAL A 1 119 ? -8.329 5.759 22.264 1.00 82.81 119 VAL A O 1
ATOM 925 N N . GLN A 1 120 ? -7.787 7.936 22.247 1.00 82.00 120 GLN A N 1
ATOM 926 C CA . GLN A 1 120 ? -8.433 8.264 20.985 1.00 82.00 120 GLN A CA 1
ATOM 927 C C . GLN A 1 120 ? -7.756 7.577 19.791 1.00 82.00 120 GLN A C 1
ATOM 929 O O . GLN A 1 120 ? -8.450 6.947 18.998 1.00 82.00 120 GLN A O 1
ATOM 934 N N . GLY A 1 121 ? -6.426 7.622 19.688 1.00 83.06 121 GLY A N 1
ATOM 935 C CA . GLY A 1 121 ? -5.673 6.958 18.622 1.00 83.06 121 GLY A CA 1
ATOM 936 C C . GLY A 1 121 ? -5.928 5.453 18.598 1.00 83.06 121 GLY A C 1
ATOM 937 O O . GLY A 1 121 ? -6.209 4.896 17.539 1.00 83.06 121 GLY A O 1
ATOM 938 N N . LYS A 1 122 ? -5.947 4.803 19.771 1.00 86.12 122 LYS A N 1
ATOM 939 C CA . LYS A 1 122 ? -6.279 3.371 19.893 1.00 86.12 122 LYS A CA 1
ATOM 940 C C . LYS A 1 122 ? -7.684 3.053 19.379 1.00 86.12 122 LYS A C 1
ATOM 942 O O . LYS A 1 122 ? -7.831 2.155 18.556 1.00 86.12 122 LYS A O 1
ATOM 947 N N . ARG A 1 123 ? -8.695 3.832 19.786 1.00 87.19 123 ARG A N 1
ATOM 948 C CA . ARG A 1 123 ? -10.082 3.666 19.307 1.00 87.19 123 ARG A CA 1
ATOM 949 C C . ARG A 1 123 ? -10.189 3.817 17.794 1.00 87.19 123 ARG A C 1
ATOM 951 O O . ARG A 1 123 ? -10.913 3.068 17.147 1.00 87.19 123 ARG A O 1
ATOM 958 N N . ILE A 1 124 ? -9.461 4.774 17.224 1.00 87.75 124 ILE A N 1
ATOM 959 C CA . ILE A 1 124 ? -9.447 4.976 15.779 1.00 87.75 124 ILE A CA 1
ATOM 960 C C . ILE A 1 124 ? -8.776 3.783 15.069 1.00 87.75 124 ILE A C 1
ATOM 962 O O . ILE A 1 124 ? -9.305 3.297 14.071 1.00 87.75 124 ILE A O 1
ATOM 966 N N . GLN A 1 125 ? -7.653 3.271 15.581 1.00 88.50 125 GLN A N 1
ATOM 967 C CA . GLN A 1 125 ? -6.996 2.086 15.013 1.00 88.50 125 GLN A CA 1
ATOM 968 C C . GLN A 1 125 ? -7.888 0.838 15.088 1.00 88.50 125 GLN A C 1
ATOM 970 O O . GLN A 1 125 ? -7.938 0.058 14.138 1.00 88.50 125 GLN A O 1
ATOM 975 N N . GLU A 1 126 ? -8.608 0.645 16.194 1.00 90.25 126 GLU A N 1
ATOM 976 C CA . GLU A 1 126 ? -9.590 -0.435 16.353 1.00 90.25 126 GLU A CA 1
ATOM 977 C C . GLU A 1 126 ? -10.744 -0.303 15.356 1.00 90.25 126 GLU A C 1
ATOM 979 O O . GLU A 1 126 ? -11.130 -1.292 14.731 1.00 90.25 126 GLU A O 1
ATOM 984 N N . LEU A 1 127 ? -11.255 0.913 15.149 1.00 90.88 127 LEU A N 1
ATOM 985 C CA . LEU A 1 127 ? -12.287 1.182 14.151 1.00 90.88 127 LEU A CA 1
ATOM 986 C C . LEU A 1 127 ? -11.794 0.876 12.729 1.00 90.88 127 LEU A C 1
ATOM 988 O O . LEU A 1 127 ? -12.497 0.204 11.975 1.00 90.88 127 LEU A O 1
ATOM 992 N N . ALA A 1 128 ? -10.575 1.301 12.383 1.00 91.75 128 ALA A N 1
ATOM 993 C CA . ALA A 1 128 ? -9.957 0.992 11.095 1.00 91.75 128 ALA A CA 1
ATOM 994 C C . ALA A 1 128 ? -9.865 -0.523 10.875 1.00 91.75 128 ALA A C 1
ATOM 996 O O . ALA A 1 128 ? -10.274 -1.021 9.829 1.00 91.75 128 ALA A O 1
ATOM 997 N N . LYS A 1 129 ? -9.387 -1.266 11.883 1.00 92.38 129 LYS A N 1
ATOM 998 C CA . LYS A 1 129 ? -9.319 -2.734 11.848 1.00 92.38 129 LYS A CA 1
ATOM 999 C C . LYS A 1 129 ? -10.703 -3.348 11.667 1.00 92.38 129 LYS A C 1
ATOM 1001 O O . LYS A 1 129 ? -10.886 -4.180 10.789 1.00 92.38 129 LYS A O 1
ATOM 1006 N N . LYS A 1 130 ? -11.707 -2.891 12.417 1.00 93.25 130 LYS A N 1
ATOM 1007 C CA . LYS A 1 130 ? -13.083 -3.393 12.307 1.00 93.25 130 LYS A CA 1
ATOM 1008 C C . LYS A 1 130 ? -13.666 -3.223 10.899 1.00 93.25 130 LYS A C 1
ATOM 1010 O O . LYS A 1 130 ? -14.330 -4.130 10.408 1.00 93.25 130 LYS A O 1
ATOM 1015 N N . ILE A 1 131 ? -13.439 -2.076 10.260 1.00 93.69 131 ILE A N 1
ATOM 1016 C CA . ILE A 1 131 ? -14.003 -1.772 8.936 1.00 93.69 131 ILE A CA 1
ATOM 1017 C C . ILE A 1 131 ? -13.207 -2.473 7.829 1.00 93.69 131 ILE A C 1
ATOM 1019 O O . ILE A 1 131 ? -13.784 -3.122 6.954 1.00 93.69 131 ILE A O 1
ATOM 1023 N N . ILE A 1 132 ? -11.880 -2.360 7.869 1.00 94.25 132 ILE A N 1
ATOM 1024 C CA . ILE A 1 132 ? -11.007 -2.744 6.758 1.00 94.25 132 ILE A CA 1
ATOM 1025 C C . ILE A 1 132 ? -10.658 -4.239 6.799 1.00 94.25 132 ILE A C 1
ATOM 1027 O O . ILE A 1 132 ? -10.600 -4.857 5.741 1.00 94.25 132 ILE A O 1
ATOM 1031 N N . SER A 1 133 ? -10.525 -4.867 7.976 1.00 90.81 133 SER A N 1
ATOM 1032 C CA . SER A 1 133 ? -10.243 -6.315 8.077 1.00 90.81 133 SER A CA 1
ATOM 1033 C C . SER A 1 133 ? -11.395 -7.208 7.599 1.00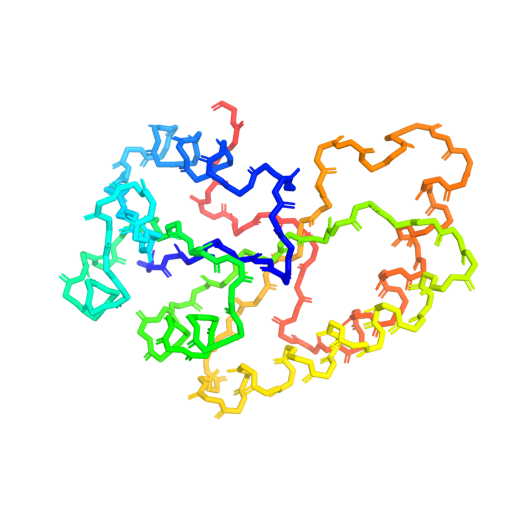 90.81 133 SER A C 1
ATOM 1035 O O . SER A 1 133 ? -11.243 -8.424 7.560 1.00 90.81 133 SER A O 1
ATOM 1037 N N . SER A 1 134 ? -12.538 -6.633 7.206 1.00 89.94 134 SER A N 1
ATOM 1038 C CA . SER A 1 134 ? -13.566 -7.358 6.445 1.00 89.94 134 SER A CA 1
ATOM 1039 C C . SER A 1 134 ? -13.088 -7.779 5.046 1.00 89.94 134 SER A C 1
ATOM 1041 O O . SER A 1 134 ? -13.682 -8.663 4.432 1.00 89.94 134 SER A O 1
ATOM 1043 N N . LEU A 1 135 ? -12.020 -7.158 4.538 1.00 95.19 135 LEU A N 1
ATOM 1044 C CA . LEU A 1 135 ? -11.394 -7.478 3.262 1.00 95.19 135 LEU A CA 1
ATOM 1045 C C . LEU A 1 135 ? -10.331 -8.567 3.460 1.00 95.19 135 LEU A C 1
ATOM 1047 O O . LEU A 1 135 ? -9.294 -8.327 4.070 1.00 95.19 135 LEU A O 1
ATOM 1051 N N . SER A 1 136 ? -10.555 -9.759 2.901 1.00 94.62 136 SER A N 1
ATOM 1052 C CA . SER A 1 136 ? -9.685 -10.934 3.104 1.00 94.62 136 SER A CA 1
ATOM 1053 C C . SER A 1 136 ? -8.275 -10.816 2.512 1.00 94.62 136 SER A C 1
ATOM 1055 O O . SER A 1 136 ? -7.429 -11.657 2.784 1.00 94.62 136 SER A O 1
ATOM 1057 N N . PHE A 1 137 ? -8.029 -9.808 1.675 1.00 95.75 137 PHE A N 1
ATOM 1058 C CA . PHE A 1 137 ? -6.734 -9.531 1.043 1.00 95.75 137 PHE A CA 1
ATOM 1059 C C . PHE A 1 137 ? -5.956 -8.411 1.749 1.00 95.75 137 PHE A C 1
ATOM 1061 O O . PHE A 1 137 ? -4.957 -7.926 1.216 1.00 95.75 137 PHE A O 1
ATOM 1068 N N . VAL A 1 138 ? -6.451 -7.964 2.907 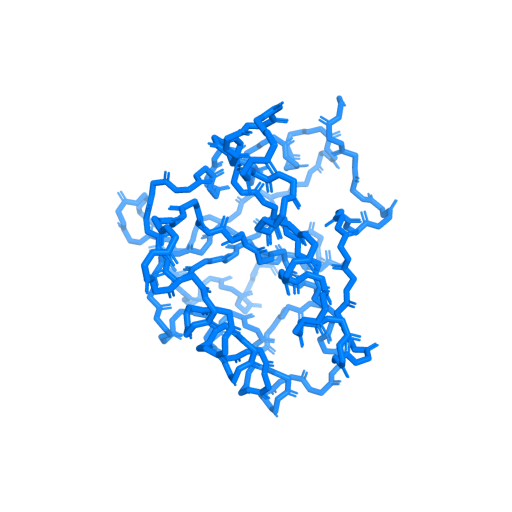1.00 97.19 138 VAL A N 1
ATOM 1069 C CA . VAL A 1 138 ? -5.873 -6.874 3.683 1.00 97.19 138 VAL A CA 1
ATOM 1070 C C . VAL A 1 138 ? -5.312 -7.392 5.004 1.00 97.19 138 VAL A C 1
ATOM 1072 O O . VAL A 1 138 ? -6.027 -7.971 5.818 1.00 97.19 138 VAL A O 1
ATOM 1075 N N . GLU A 1 139 ? -4.047 -7.079 5.258 1.00 96.56 139 GLU A N 1
ATOM 1076 C CA . GLU A 1 139 ? -3.359 -7.316 6.524 1.00 96.56 139 GLU A CA 1
ATOM 1077 C C . GLU A 1 139 ? -2.911 -5.987 7.142 1.00 96.56 139 GLU A C 1
ATOM 1079 O O . GLU A 1 139 ? -2.630 -5.023 6.437 1.00 96.56 139 GLU A O 1
ATOM 1084 N N . PHE A 1 140 ? -2.834 -5.903 8.471 1.00 94.00 140 PHE A N 1
ATOM 1085 C CA . PHE A 1 140 ? -2.256 -4.740 9.155 1.00 94.00 140 PHE A CA 1
ATOM 1086 C C . PHE A 1 140 ? -0.806 -5.034 9.508 1.00 94.00 140 PHE A C 1
ATOM 1088 O O . PHE A 1 140 ? -0.530 -5.997 10.218 1.00 94.00 140 PHE A O 1
ATOM 1095 N N . GLY A 1 141 ? 0.112 -4.184 9.060 1.00 92.62 141 GLY A N 1
ATOM 1096 C CA . GLY A 1 141 ? 1.541 -4.435 9.215 1.00 92.62 141 GLY A CA 1
ATOM 1097 C C . GLY A 1 141 ? 2.316 -4.135 7.942 1.00 92.62 141 GLY A C 1
ATOM 1098 O O . GLY A 1 141 ? 1.822 -3.451 7.046 1.00 92.62 141 GLY A O 1
ATOM 1099 N N . LEU A 1 142 ? 3.554 -4.608 7.908 1.00 94.00 142 LEU A N 1
ATOM 1100 C CA . LEU A 1 142 ? 4.382 -4.613 6.711 1.00 94.00 142 LEU A CA 1
ATOM 1101 C C . LEU A 1 142 ? 4.381 -6.022 6.110 1.00 94.00 142 LEU A C 1
ATOM 1103 O O . LEU A 1 142 ? 4.184 -6.987 6.853 1.00 94.00 142 LEU A O 1
ATOM 1107 N N . PRO A 1 143 ? 4.646 -6.158 4.800 1.00 93.94 143 PRO A N 1
ATOM 1108 C CA . PRO A 1 143 ? 4.881 -7.461 4.203 1.00 93.94 143 PRO A CA 1
ATOM 1109 C C . PRO A 1 143 ? 5.971 -8.224 4.974 1.00 93.94 143 PRO A C 1
ATOM 1111 O O . PRO A 1 143 ? 6.998 -7.627 5.302 1.00 93.94 143 PRO A O 1
ATOM 1114 N N . PRO A 1 144 ? 5.813 -9.538 5.222 1.00 93.19 144 PRO A N 1
ATOM 1115 C CA . PRO A 1 144 ? 6.682 -10.296 6.131 1.00 93.19 144 PRO A CA 1
ATOM 1116 C C . PRO A 1 144 ? 8.145 -10.388 5.669 1.00 93.19 144 PRO A C 1
ATOM 1118 O O . PRO A 1 144 ? 9.032 -10.681 6.465 1.00 93.19 144 PRO A O 1
ATOM 1121 N N . TYR A 1 145 ? 8.419 -10.133 4.387 1.00 92.38 145 TYR A N 1
ATOM 1122 C CA . TYR A 1 145 ? 9.773 -10.117 3.826 1.00 92.38 145 TYR A CA 1
ATOM 1123 C C . TYR A 1 145 ? 10.448 -8.738 3.887 1.00 92.38 145 TYR A C 1
ATOM 1125 O O . TYR A 1 145 ? 11.596 -8.624 3.456 1.00 92.38 145 TYR A O 1
ATOM 1133 N N . LEU A 1 146 ? 9.752 -7.689 4.342 1.00 94.00 146 LEU A N 1
ATOM 1134 C CA . LEU A 1 146 ? 10.326 -6.357 4.516 1.00 94.00 146 LEU A CA 1
ATOM 1135 C C . LEU A 1 146 ? 10.630 -6.098 5.989 1.00 94.00 146 LEU A C 1
ATOM 1137 O O . LEU A 1 146 ? 9.753 -6.156 6.846 1.00 94.00 146 LEU A O 1
ATOM 1141 N N . LYS A 1 147 ? 11.884 -5.750 6.262 1.00 90.75 147 LYS A N 1
ATOM 1142 C CA . LYS A 1 147 ? 12.350 -5.271 7.564 1.00 90.75 147 LYS A CA 1
ATOM 1143 C C . LYS A 1 147 ? 12.258 -3.748 7.632 1.00 90.75 147 LYS A C 1
ATOM 1145 O O . LYS A 1 147 ? 12.404 -3.076 6.611 1.00 90.75 147 LYS A O 1
ATOM 1150 N N . ASN A 1 148 ? 12.028 -3.217 8.830 1.00 84.69 148 ASN A N 1
ATOM 1151 C CA . ASN A 1 148 ? 11.867 -1.779 9.090 1.00 84.69 148 ASN A CA 1
ATOM 1152 C C . ASN A 1 148 ? 12.848 -1.243 10.154 1.00 84.69 148 ASN A C 1
ATOM 1154 O O . ASN A 1 148 ? 12.682 -0.110 10.615 1.00 84.69 148 ASN A O 1
ATOM 1158 N N . GLU A 1 149 ? 13.823 -2.068 10.546 1.00 77.94 149 GLU A N 1
ATOM 1159 C CA . GLU A 1 149 ? 14.844 -1.812 11.574 1.00 77.94 149 GLU A CA 1
ATOM 1160 C C . GLU A 1 149 ? 16.231 -1.676 10.947 1.00 77.94 149 GLU A C 1
ATOM 1162 O O . GLU A 1 149 ? 16.565 -2.529 10.090 1.00 77.94 149 GLU A O 1
#

pLDDT: mean 90.92, std 8.31, range [59.75, 98.12]

Solvent-accessible surface area (backbone atoms only — not comparable to full-atom values): 8121 Å² total; per-residue (Å²): 101,19,32,35,33,38,30,87,52,76,93,44,51,56,65,62,49,38,54,46,39,14,59,63,58,76,30,55,72,44,57,30,24,63,93,80,75,25,40,64,76,48,47,71,77,46,59,58,57,21,30,33,30,48,42,47,42,70,70,49,52,55,58,44,40,70,59,31,46,32,37,38,37,45,44,67,73,69,67,76,95,52,42,66,61,51,47,50,53,50,45,55,50,51,52,52,44,35,68,72,19,80,79,42,37,35,20,40,36,74,19,84,76,36,48,80,83,43,77,65,31,52,52,51,53,50,50,45,47,66,65,43,58,73,40,91,52,48,44,82,45,70,59,92,91,60,52,90,116

Secondary structure (DSSP, 8-state):
--EEEE-SSSSSSHHHHHHHHHHHTT--EEE--GGGT--TTHHHHS-TTPEEE--S-HHHHHHHHTT-SEEEEEEPP--GGGHHHHHHHHHHHHHHHHHH-TT-EEEEEE-TTS-TTSHHHHHHHHHHHHHHTTSTTEEES--TT----

Sequence (149 aa):
MKTAIYSLNGGVGKTTLANRLASVNQRPLVSLDTQDGGSIDLAKSAPDNAILDCAPKREHGMSVVESTDHLIFILKDVNIINVEHYFFIVRDELLVLKTINPNLSVFMQFAYNYQAQSVQGKRIQELAKKIISSLSFVEFGLPPYLKNE

Nearest PDB structures (foldseek):
  7t3c-assembly1_E  TM=6.408E-01  e=5.935E-02  Homo sapiens
  7oct-assembly1_A  TM=4.308E-01  e=2.105E-02  Acinetobacter baumannii ATCC 19606 = CIP 70.34 = JCM 6841
  3a9i-assembly1_A-2  TM=5.419E-01  e=7.574E-02  Thermus thermophilus HB27
  3r7w-assembly1_B  TM=5.110E-01  e=1.673E-01  Saccharomyces cerevisiae
  6vih-assembly3_A  TM=5.158E-01  e=6.398E-01  Mus musculus

Organism: Aliivibrio fischeri (strain MJ11) (NCBI:txid388396)

Mean predicted aligned error: 3.86 Å

Foldseek 3Di:
DEEEEEELDPPLCLVVQQVLQCVVLVAAEAECDVVVVGNLVCLQVGDLRYYYRFDNDLVSLQSNLLRGQEYEYEDEQDDPPCLLVSLVVVQVSVVSSCVSPVNYAYEYDYRPPQVVPDPVSVVSVVSSCVRNVVDVRYDYDDDPSTDND

InterPro domains:
  IPR027417 P-loop containing nucleoside triphosphate hydrolase [SSF52540] (10-135)